Protein AF-A0A662CF73-F1 (afdb_monomer_lite)

Secondary structure (DSSP, 8-state):
-------HHHHHHHHHHHHHHTT-----B-TTS-BGGGSTTGGGSPEEEEEEETTTTEEEEEE--HHHHHHHHTTTTGGGT---

Radius of gyration: 24.14 Å; chains: 1; bounding box: 59×50×49 Å

Sequence (84 aa):
MKNFSLPLGIAILTCLLFLSTLSCQKELKAPNGLSFSYIRDYKNWPLISLNYRQDLEELHMILGNRTALENYIHGTPQNGKSRL

Structure (mmCIF, N/CA/C/O backbone):
data_AF-A0A662CF73-F1
#
_entry.id   AF-A0A662CF73-F1
#
loop_
_atom_site.group_PDB
_atom_site.id
_atom_site.type_symbol
_atom_site.label_atom_id
_atom_site.label_alt_id
_atom_site.label_comp_id
_atom_site.label_asym_id
_atom_site.label_entity_id
_atom_site.label_seq_id
_atom_site.pdbx_PDB_ins_code
_atom_site.Cartn_x
_atom_site.Cartn_y
_atom_site.Cartn_z
_atom_site.occupancy
_atom_site.B_iso_or_equiv
_atom_site.auth_seq_id
_atom_site.auth_comp_id
_atom_site.auth_asym_id
_atom_site.auth_atom_id
_atom_site.pdbx_PDB_model_num
ATOM 1 N N . MET A 1 1 ? -40.448 25.680 31.708 1.00 45.84 1 MET A N 1
ATOM 2 C CA . MET A 1 1 ? -39.126 25.236 31.212 1.00 45.84 1 MET A CA 1
ATOM 3 C C . MET A 1 1 ? -38.096 26.200 31.784 1.00 45.84 1 MET A C 1
ATOM 5 O O . MET A 1 1 ? -38.211 27.388 31.524 1.00 45.84 1 MET A O 1
ATOM 9 N N . LYS A 1 2 ? -37.218 25.752 32.693 1.00 44.97 2 LYS A N 1
ATOM 10 C CA . LYS A 1 2 ? -36.243 26.638 33.354 1.00 44.97 2 LYS A CA 1
ATOM 11 C C . LYS A 1 2 ? -35.008 26.745 32.458 1.00 44.97 2 LYS A C 1
ATOM 13 O O . LYS A 1 2 ? -34.350 25.737 32.225 1.00 44.97 2 LYS A O 1
ATOM 18 N N . ASN A 1 3 ? -34.721 27.942 31.953 1.00 58.28 3 ASN A N 1
ATOM 19 C CA . ASN A 1 3 ? -33.529 28.210 31.152 1.00 58.28 3 ASN A CA 1
ATOM 20 C C . ASN A 1 3 ? -32.313 28.156 32.084 1.00 58.28 3 ASN A C 1
ATOM 22 O O . ASN A 1 3 ? -32.119 29.036 32.921 1.00 58.28 3 ASN A O 1
ATOM 26 N N . PHE A 1 4 ? -31.545 27.074 31.995 1.00 58.69 4 PHE A N 1
ATOM 27 C CA . PHE A 1 4 ? -30.353 26.852 32.803 1.00 58.69 4 PHE A CA 1
ATOM 28 C C . PHE A 1 4 ? -29.215 27.730 32.256 1.00 58.69 4 PHE A C 1
ATOM 30 O O . PHE A 1 4 ? -28.505 27.349 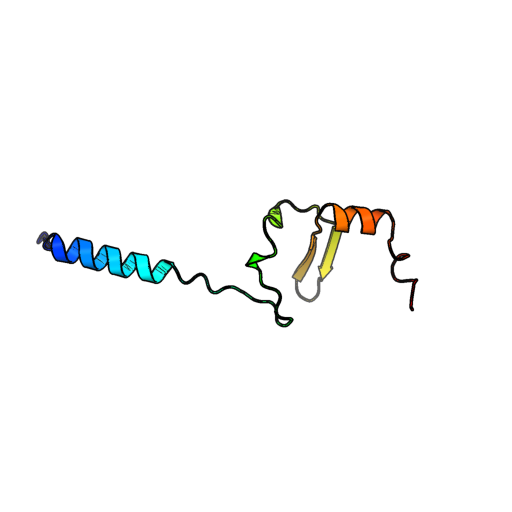31.330 1.00 58.69 4 PHE A O 1
ATOM 37 N N . SER A 1 5 ? -29.105 28.956 32.774 1.00 65.12 5 SER A N 1
ATOM 38 C CA . SER A 1 5 ? -28.074 29.924 32.390 1.00 65.12 5 SER A CA 1
ATOM 39 C C . SER A 1 5 ? -26.752 29.572 33.074 1.00 65.12 5 SER A C 1
ATOM 41 O O . SER A 1 5 ? -26.526 29.942 34.226 1.00 65.12 5 SER A O 1
ATOM 43 N N . LEU A 1 6 ? -25.881 28.842 32.378 1.00 66.06 6 LEU A N 1
ATOM 44 C CA . LEU A 1 6 ? -24.517 28.583 32.839 1.00 66.06 6 LEU A CA 1
ATOM 45 C C . LEU A 1 6 ? -23.684 29.878 32.786 1.00 66.06 6 LEU A C 1
ATOM 47 O O . LEU A 1 6 ? -23.741 30.595 31.786 1.00 66.06 6 LEU A O 1
ATOM 51 N N . PRO A 1 7 ? -22.895 30.199 33.827 1.00 80.25 7 PRO A N 1
ATOM 52 C CA . PRO A 1 7 ? -22.032 31.373 33.815 1.00 80.25 7 PRO A CA 1
ATOM 53 C C . PRO A 1 7 ? -20.945 31.229 32.741 1.00 80.25 7 PRO A C 1
ATOM 55 O O . PRO A 1 7 ? -20.356 30.159 32.570 1.00 80.25 7 PRO A O 1
ATOM 58 N N . LEU A 1 8 ? -20.659 32.331 32.040 1.00 76.06 8 LEU A N 1
ATOM 59 C CA . LEU A 1 8 ? -19.792 32.382 30.855 1.00 76.06 8 LEU A CA 1
ATOM 60 C C . LEU A 1 8 ? -18.412 31.735 31.081 1.00 76.06 8 LEU A C 1
ATOM 62 O O . LEU A 1 8 ? -17.893 31.051 30.203 1.00 76.06 8 LEU A O 1
ATOM 66 N N . GLY A 1 9 ? -17.850 31.875 32.286 1.00 77.44 9 GLY A N 1
ATOM 67 C CA . GLY A 1 9 ? -16.568 31.264 32.650 1.00 77.44 9 GLY A CA 1
ATOM 68 C C . GLY A 1 9 ? -16.586 29.730 32.652 1.00 77.44 9 GLY A C 1
ATOM 69 O O . GLY A 1 9 ? -15.622 29.108 32.215 1.00 77.44 9 GLY A O 1
ATOM 70 N N . ILE A 1 10 ? -17.696 29.109 33.067 1.00 80.81 10 ILE A N 1
ATOM 71 C CA . ILE A 1 10 ? -17.842 27.645 33.063 1.00 80.81 10 ILE A CA 1
ATOM 72 C C . ILE A 1 10 ? -18.030 27.138 31.629 1.00 80.81 10 ILE A C 1
ATOM 74 O O . ILE A 1 10 ? -17.473 26.103 31.269 1.00 80.81 10 ILE A O 1
ATOM 78 N N . ALA A 1 11 ? -18.744 27.886 30.782 1.00 81.62 11 ALA A N 1
ATOM 79 C CA . ALA A 1 11 ? -18.905 27.547 29.367 1.00 81.62 11 ALA A CA 1
ATOM 80 C C . ALA A 1 11 ? -17.564 27.572 28.606 1.00 81.62 11 ALA A C 1
ATOM 82 O O . ALA A 1 11 ? -17.272 26.665 27.830 1.00 81.62 11 ALA A O 1
ATOM 83 N N . ILE A 1 12 ? -16.710 28.564 28.873 1.00 81.19 12 ILE A N 1
ATOM 84 C CA . ILE A 1 12 ? -15.385 28.665 28.240 1.00 81.19 12 ILE A CA 1
ATOM 85 C C . ILE A 1 12 ? -14.462 27.540 28.724 1.00 81.19 12 ILE A C 1
ATOM 87 O O . ILE A 1 12 ? -13.809 26.884 27.912 1.00 81.19 12 ILE A O 1
ATOM 91 N N . LEU A 1 13 ? -14.439 27.272 30.034 1.00 82.25 13 LEU A N 1
ATOM 92 C CA . LEU A 1 13 ? -13.591 26.229 30.613 1.00 82.25 13 LEU A CA 1
ATOM 93 C C . LEU A 1 13 ? -13.991 24.828 30.130 1.00 82.25 13 LEU A C 1
ATOM 95 O O . LEU A 1 13 ? -13.130 24.028 29.772 1.00 82.25 13 LEU A O 1
ATOM 99 N N . THR A 1 14 ? -15.293 24.541 30.067 1.00 80.56 14 THR A N 1
ATOM 100 C CA . THR A 1 14 ? -15.798 23.257 29.551 1.00 80.56 14 THR A CA 1
ATOM 101 C C . THR A 1 14 ? -15.511 23.082 28.062 1.00 80.56 14 THR A C 1
ATOM 103 O O . THR A 1 14 ? -15.130 21.987 27.652 1.00 80.56 14 THR A O 1
ATOM 106 N N . CYS A 1 15 ? -15.595 24.153 27.267 1.00 78.38 15 CYS A N 1
ATOM 107 C CA . CYS A 1 15 ? -15.242 24.131 25.847 1.00 78.38 15 CYS A CA 1
ATOM 108 C C . CYS A 1 15 ? -13.744 23.847 25.621 1.00 78.38 15 CYS A C 1
ATOM 110 O O . CYS A 1 15 ? -13.390 22.985 24.814 1.00 78.38 15 CYS A O 1
ATOM 112 N N . LEU A 1 16 ? -12.858 24.501 26.384 1.00 77.12 16 LEU A N 1
ATOM 113 C CA . LEU A 1 16 ? -11.406 24.284 26.304 1.00 77.12 16 LEU A CA 1
ATOM 114 C C . LEU A 1 16 ? -11.004 22.861 26.719 1.00 77.12 16 LEU A C 1
ATOM 116 O O . LEU A 1 16 ? -10.167 22.236 26.065 1.00 77.12 16 LEU A O 1
ATOM 120 N N . LEU A 1 17 ? -11.636 22.324 27.767 1.00 74.12 17 LEU A N 1
ATOM 121 C CA . LEU A 1 17 ? -11.409 20.947 28.206 1.00 74.12 17 LEU A CA 1
ATOM 122 C C . LEU A 1 17 ? -11.876 19.936 27.148 1.00 74.12 17 LEU A C 1
ATOM 124 O O . LEU A 1 17 ? -11.128 19.012 26.830 1.00 74.12 17 LEU A O 1
ATOM 128 N N . PHE A 1 18 ? -13.042 20.143 26.527 1.00 67.31 18 PHE A N 1
ATOM 129 C C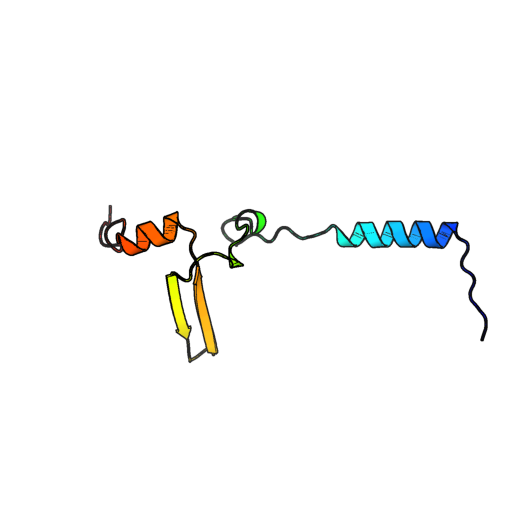A . PHE A 1 18 ? -13.520 19.280 25.440 1.00 67.31 18 PHE A CA 1
ATOM 130 C C . PHE A 1 18 ? -12.572 19.282 24.234 1.00 67.31 18 PHE A C 1
ATOM 132 O O . PHE A 1 18 ? -12.241 18.216 23.710 1.00 67.31 18 PHE A O 1
ATOM 139 N N . LEU A 1 19 ? -12.072 20.454 23.830 1.00 64.75 19 LEU A N 1
ATOM 140 C CA . LEU A 1 19 ? -11.185 20.583 22.671 1.00 64.75 19 LEU A CA 1
ATOM 141 C C . LEU A 1 19 ? -9.852 19.840 22.868 1.00 64.75 19 LEU A C 1
ATOM 143 O O . LEU A 1 19 ? -9.339 19.227 21.933 1.00 64.75 19 LEU A O 1
ATOM 147 N N . SER A 1 20 ? -9.327 19.822 24.098 1.00 61.09 20 SER A N 1
ATOM 148 C CA . SER A 1 20 ? -8.087 19.103 24.423 1.00 61.09 20 SER A 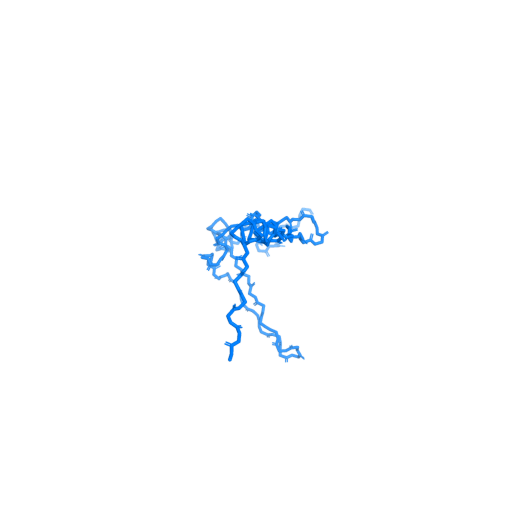CA 1
ATOM 149 C C . SER A 1 20 ? -8.205 17.577 24.287 1.00 61.09 20 SER A C 1
ATOM 151 O O . SER A 1 20 ? -7.235 16.913 23.923 1.00 61.09 20 SER A O 1
ATOM 153 N N . THR A 1 21 ? -9.403 17.013 24.486 1.00 57.78 21 THR A N 1
ATOM 154 C CA . THR A 1 21 ? -9.635 15.561 24.368 1.00 57.78 21 THR A CA 1
ATOM 155 C C . THR A 1 21 ? -9.731 15.061 22.923 1.00 57.78 21 THR A C 1
ATOM 157 O O . THR A 1 21 ? -9.491 13.881 22.673 1.00 57.78 21 THR A O 1
ATOM 160 N N . LEU A 1 22 ? -10.001 15.944 21.950 1.00 58.44 22 LEU A N 1
ATOM 161 C CA . LEU A 1 22 ? -10.059 15.585 20.525 1.00 58.44 22 LEU A CA 1
ATOM 162 C C . LEU A 1 22 ? -8.669 15.428 19.878 1.00 58.44 22 LEU A C 1
ATOM 164 O O . LEU A 1 22 ? -8.557 14.844 18.802 1.00 58.44 22 LEU A O 1
ATOM 168 N N . SER A 1 23 ? -7.603 15.920 20.519 1.00 55.44 23 SER A N 1
ATOM 169 C CA . SER A 1 23 ? -6.252 15.953 19.936 1.00 55.44 23 SER A CA 1
ATOM 170 C C . SER A 1 23 ? -5.511 14.608 19.967 1.00 55.44 23 SER A C 1
ATOM 172 O O . SER A 1 23 ? -4.415 14.506 19.413 1.00 55.44 23 SER A O 1
ATOM 174 N N . CYS A 1 24 ? -6.057 13.562 20.590 1.00 47.16 24 CYS A N 1
ATOM 175 C CA . CYS A 1 24 ? -5.405 12.253 20.619 1.00 47.16 24 CYS A CA 1
ATOM 176 C C . CYS A 1 24 ? -5.759 11.442 19.363 1.00 47.16 24 CYS A C 1
ATOM 178 O O . CYS A 1 24 ? -6.451 10.425 19.427 1.00 47.16 24 CYS A O 1
ATOM 180 N N . GLN A 1 25 ? -5.277 11.875 18.195 1.00 56.00 25 GLN A N 1
ATOM 181 C CA . GLN A 1 25 ? -5.178 10.957 17.063 1.00 56.00 25 GLN A CA 1
ATOM 182 C C . GLN A 1 25 ? -4.054 9.978 17.387 1.00 56.00 25 GLN A C 1
ATOM 184 O O . GLN A 1 25 ? -2.881 10.273 17.171 1.00 56.00 25 GLN A O 1
ATOM 189 N N . LYS A 1 26 ? -4.408 8.836 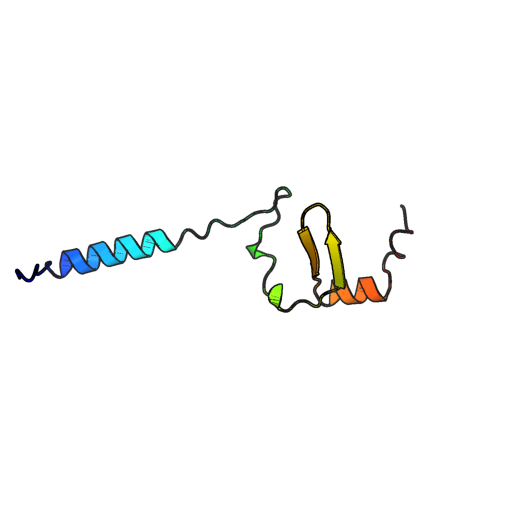17.994 1.00 55.50 26 LYS A N 1
ATOM 190 C CA . LYS A 1 26 ? -3.479 7.719 18.181 1.00 55.50 26 LYS A CA 1
ATOM 191 C C . LYS A 1 26 ? -2.817 7.454 16.840 1.00 55.50 26 LYS A C 1
ATOM 193 O O . LYS A 1 26 ? -3.487 7.097 15.873 1.00 55.50 26 LYS A O 1
ATOM 198 N N . GLU A 1 27 ? -1.512 7.672 16.799 1.00 67.62 27 GLU A N 1
ATOM 199 C CA . GLU A 1 27 ? -0.701 7.409 15.630 1.00 67.62 27 GLU A CA 1
ATOM 200 C C . GLU A 1 27 ? -0.752 5.896 15.382 1.00 67.62 27 GLU A C 1
ATOM 202 O O . GLU A 1 27 ? -0.092 5.114 16.067 1.00 67.62 27 GLU A O 1
ATOM 207 N N . LEU A 1 28 ? -1.648 5.461 14.494 1.00 67.69 28 LEU A N 1
ATOM 208 C CA . LEU A 1 28 ? -1.793 4.056 14.138 1.00 67.69 28 LEU A CA 1
ATOM 209 C C . LEU A 1 28 ? -0.462 3.606 13.537 1.00 67.69 28 LEU A C 1
ATOM 211 O O . LEU A 1 28 ? 0.046 4.226 12.601 1.00 67.69 28 LEU A O 1
ATOM 215 N N . LYS A 1 29 ? 0.112 2.538 14.089 1.00 77.06 29 LYS A N 1
ATOM 216 C CA . LYS A 1 29 ? 1.326 1.907 13.575 1.00 77.06 29 LYS A CA 1
ATOM 217 C C . LYS A 1 29 ? 0.999 0.482 13.172 1.00 77.06 29 LYS A C 1
ATOM 219 O O . LYS A 1 29 ? 0.302 -0.226 13.898 1.00 77.06 29 LYS A O 1
ATOM 224 N N . ALA A 1 30 ? 1.494 0.066 12.017 1.00 74.25 30 ALA A N 1
ATOM 225 C CA . ALA A 1 30 ? 1.483 -1.334 11.636 1.00 74.25 30 ALA A CA 1
ATOM 226 C C . ALA A 1 30 ? 2.387 -2.147 12.591 1.00 74.25 30 ALA A C 1
ATOM 228 O O . ALA A 1 30 ? 3.309 -1.580 13.188 1.00 74.25 30 ALA A O 1
ATOM 229 N N . PRO A 1 31 ? 2.179 -3.471 12.729 1.00 79.25 31 PRO A N 1
ATOM 230 C CA . PRO A 1 31 ? 2.985 -4.326 13.610 1.00 79.25 31 PRO A CA 1
ATOM 231 C C . PRO A 1 31 ? 4.500 -4.273 13.355 1.00 79.25 31 PRO A C 1
ATOM 233 O O . PRO A 1 31 ? 5.287 -4.539 14.255 1.00 79.25 31 PRO A O 1
ATOM 236 N N . ASN A 1 32 ? 4.919 -3.895 12.145 1.00 80.38 32 ASN A N 1
ATOM 237 C CA . ASN A 1 32 ? 6.322 -3.704 11.769 1.00 80.38 32 ASN A CA 1
ATOM 238 C C . ASN A 1 32 ? 6.878 -2.302 12.104 1.00 80.38 32 ASN A C 1
ATOM 240 O O . ASN A 1 32 ? 7.974 -1.960 11.669 1.00 80.38 32 ASN A O 1
ATOM 244 N N . GLY A 1 33 ? 6.129 -1.474 12.837 1.00 80.00 33 GLY A N 1
ATOM 245 C CA . GLY A 1 33 ? 6.551 -0.140 13.266 1.00 80.00 33 GLY A CA 1
ATOM 246 C C . GLY A 1 33 ? 6.312 0.980 12.249 1.00 80.00 33 GLY A C 1
ATOM 247 O O . GLY A 1 33 ? 6.587 2.138 12.567 1.00 80.00 33 GLY A O 1
ATOM 248 N N . LEU A 1 34 ? 5.769 0.685 11.060 1.00 77.38 34 LEU A N 1
ATOM 249 C CA . LEU A 1 34 ? 5.414 1.717 10.083 1.00 77.38 34 LEU A CA 1
ATOM 250 C C . LEU A 1 34 ? 4.234 2.546 10.582 1.00 77.38 34 LEU A C 1
ATOM 252 O O . LEU A 1 34 ? 3.142 2.025 10.807 1.00 77.38 34 LEU A O 1
ATOM 256 N N . SER A 1 35 ? 4.449 3.851 10.725 1.00 79.88 35 SER A N 1
ATOM 257 C CA . SER A 1 35 ? 3.376 4.780 11.055 1.00 79.88 35 SER A CA 1
ATOM 258 C C . SER A 1 35 ? 2.471 5.014 9.851 1.00 79.88 35 SER A C 1
ATOM 260 O O . SER A 1 35 ? 2.950 5.334 8.761 1.00 79.88 35 SER A O 1
ATOM 262 N N . PHE A 1 36 ? 1.155 4.921 10.050 1.00 69.50 36 PHE A N 1
ATOM 263 C CA . PHE A 1 36 ? 0.174 5.298 9.031 1.00 69.50 36 PHE A CA 1
ATOM 264 C C . PHE A 1 36 ? 0.296 6.780 8.649 1.00 69.50 36 PHE A C 1
ATOM 266 O O . PHE A 1 36 ? -0.057 7.145 7.530 1.00 69.50 36 PHE A O 1
ATOM 273 N N . SER A 1 37 ? 0.860 7.624 9.526 1.00 67.69 37 SER A N 1
ATOM 274 C CA . SER A 1 37 ? 1.136 9.037 9.231 1.00 67.69 37 SER A CA 1
ATOM 275 C C . SER A 1 37 ? 2.148 9.233 8.092 1.00 67.69 37 SER A C 1
ATOM 277 O O . SER A 1 37 ? 2.135 10.279 7.440 1.00 67.69 37 SER A O 1
ATOM 279 N N . TYR A 1 38 ? 2.986 8.231 7.795 1.00 68.50 38 TYR A N 1
ATOM 280 C CA . TYR A 1 38 ? 3.897 8.257 6.645 1.00 68.50 38 TYR A CA 1
ATOM 281 C C . TYR A 1 38 ? 3.194 7.992 5.316 1.00 68.50 38 TYR A C 1
ATOM 283 O O . TYR A 1 38 ? 3.685 8.409 4.267 1.00 68.50 38 TYR A O 1
ATOM 291 N N . ILE A 1 39 ? 2.032 7.343 5.347 1.00 71.75 39 ILE A N 1
ATOM 292 C CA . ILE A 1 39 ? 1.254 7.026 4.156 1.00 71.75 39 ILE A CA 1
ATOM 293 C C . ILE A 1 39 ? 0.269 8.175 3.897 1.00 71.75 39 ILE A C 1
ATOM 295 O O . ILE A 1 39 ? -0.945 8.043 4.045 1.00 71.75 39 ILE A O 1
ATOM 299 N N . ARG A 1 40 ? 0.801 9.348 3.544 1.00 74.44 40 ARG A N 1
ATOM 300 C CA . ARG A 1 40 ? -0.023 10.493 3.131 1.00 74.44 40 ARG A CA 1
ATOM 301 C C . ARG A 1 40 ? -0.571 10.270 1.722 1.00 74.44 40 ARG A C 1
ATOM 303 O O . ARG A 1 40 ? 0.096 9.683 0.873 1.00 74.44 40 ARG A O 1
ATOM 310 N N . ASP A 1 41 ? -1.801 10.724 1.498 1.00 80.56 41 ASP A N 1
ATOM 311 C CA . ASP A 1 41 ? -2.455 10.764 0.184 1.00 80.56 41 ASP A CA 1
ATOM 312 C C . ASP A 1 41 ? -2.624 9.415 -0.540 1.00 80.56 41 ASP A C 1
ATOM 314 O O . ASP A 1 41 ? -2.887 9.397 -1.742 1.00 80.56 41 ASP A O 1
ATOM 318 N N . TYR A 1 42 ? -2.557 8.279 0.171 1.00 81.62 42 TYR A N 1
ATOM 319 C CA . TYR A 1 42 ? -2.732 6.947 -0.439 1.00 81.62 42 TYR A CA 1
ATOM 320 C C . TYR A 1 42 ? -4.064 6.778 -1.167 1.00 81.62 42 TYR A C 1
ATOM 322 O O . TYR A 1 42 ? -4.170 5.982 -2.090 1.00 81.62 42 TYR A O 1
ATOM 330 N N . LYS A 1 43 ? -5.086 7.544 -0.773 1.00 82.38 43 LYS A N 1
ATOM 331 C CA . LYS A 1 43 ? -6.403 7.548 -1.422 1.00 82.38 43 LYS A CA 1
ATOM 332 C C . LYS A 1 43 ? -6.333 7.969 -2.894 1.00 82.38 43 LYS A C 1
ATOM 334 O O . LYS A 1 43 ? -7.218 7.614 -3.659 1.00 82.38 43 LYS A O 1
ATOM 339 N N . ASN A 1 44 ? -5.288 8.706 -3.272 1.00 88.69 44 ASN A N 1
ATOM 340 C CA . ASN A 1 44 ? -5.038 9.160 -4.639 1.00 88.69 44 ASN A CA 1
ATOM 341 C C . ASN A 1 44 ? -4.022 8.271 -5.373 1.00 88.69 44 ASN A C 1
ATOM 343 O O . ASN A 1 44 ? -3.667 8.560 -6.516 1.00 88.69 44 ASN A O 1
ATOM 347 N N . TRP A 1 45 ? -3.490 7.234 -4.721 1.00 91.06 45 TRP A N 1
ATOM 348 C CA . TRP A 1 45 ? -2.537 6.332 -5.355 1.00 91.06 45 TRP A CA 1
ATOM 349 C C . TRP A 1 45 ? -3.263 5.417 -6.349 1.00 91.06 45 TRP A C 1
ATOM 351 O O . TRP A 1 45 ? -4.345 4.918 -6.038 1.00 91.06 45 TRP A O 1
ATOM 361 N N . PRO A 1 46 ? -2.677 5.168 -7.531 1.00 92.19 46 PRO A N 1
ATOM 362 C CA . PRO A 1 46 ? -3.200 4.192 -8.474 1.00 92.19 46 PRO A CA 1
ATOM 363 C C . PRO A 1 46 ? -3.403 2.802 -7.859 1.00 92.19 46 PRO A C 1
ATOM 365 O O . PRO A 1 46 ? -2.584 2.321 -7.069 1.00 92.19 46 PRO A O 1
ATOM 368 N N . LEU A 1 47 ? -4.478 2.135 -8.284 1.00 91.88 47 LEU A N 1
ATOM 369 C CA . LEU A 1 47 ? -4.698 0.715 -8.034 1.00 91.88 47 LEU A CA 1
ATOM 370 C C . LEU A 1 47 ? -3.731 -0.104 -8.896 1.00 91.88 47 LEU A C 1
ATOM 372 O O . LEU A 1 47 ? -3.755 0.002 -10.120 1.00 91.88 47 LEU A O 1
ATOM 376 N N . ILE A 1 48 ? -2.891 -0.915 -8.253 1.00 91.00 48 ILE A N 1
ATOM 377 C CA . ILE A 1 48 ? -1.929 -1.805 -8.919 1.00 91.00 48 ILE A CA 1
ATOM 378 C C . ILE A 1 48 ? -2.531 -3.194 -9.118 1.00 91.00 48 ILE A C 1
ATOM 380 O O . ILE A 1 48 ? -2.386 -3.787 -10.182 1.00 91.00 48 ILE A O 1
ATOM 384 N N . SER A 1 49 ? -3.183 -3.734 -8.088 1.00 89.25 49 SER A N 1
ATOM 385 C CA . SER A 1 49 ? -3.745 -5.084 -8.123 1.00 89.25 49 SER A CA 1
ATOM 386 C C . SER A 1 49 ? -4.957 -5.196 -7.208 1.00 89.25 49 SER A C 1
ATOM 388 O O . SER A 1 49 ? -5.062 -4.482 -6.207 1.00 89.25 49 SER A O 1
ATOM 390 N N . LEU A 1 50 ? -5.866 -6.100 -7.561 1.00 93.81 50 LEU A N 1
ATOM 391 C CA . LEU A 1 50 ? -7.106 -6.359 -6.848 1.00 93.81 50 LEU A CA 1
ATOM 392 C C . LEU A 1 50 ? -7.340 -7.866 -6.784 1.00 93.81 50 LEU A C 1
ATOM 394 O O . LEU A 1 50 ? -7.188 -8.572 -7.779 1.00 93.81 50 LEU A O 1
ATOM 398 N N . ASN A 1 51 ? -7.716 -8.345 -5.606 1.00 94.31 51 ASN A N 1
ATOM 399 C CA . ASN A 1 51 ? -8.076 -9.733 -5.369 1.00 94.31 51 ASN A CA 1
ATOM 400 C C . ASN A 1 51 ? -9.351 -9.775 -4.530 1.00 94.31 51 ASN A C 1
ATOM 402 O O . ASN A 1 51 ? -9.443 -9.084 -3.518 1.00 94.31 51 ASN A O 1
ATOM 406 N N . TYR A 1 52 ? -10.319 -10.590 -4.935 1.00 95.94 52 TYR A N 1
ATOM 407 C CA . TYR A 1 52 ? -11.529 -10.817 -4.154 1.00 95.94 52 TYR A CA 1
ATOM 408 C C . TYR A 1 52 ? -11.520 -12.237 -3.597 1.00 95.94 52 TYR A C 1
ATOM 410 O O . TYR A 1 52 ? -11.461 -13.212 -4.348 1.00 95.94 52 TYR A O 1
ATOM 418 N N . ARG A 1 53 ? -11.554 -12.340 -2.271 1.00 94.75 53 ARG A N 1
ATOM 419 C CA . ARG A 1 53 ? -11.497 -13.593 -1.529 1.00 94.75 53 ARG A CA 1
ATOM 420 C C . ARG A 1 53 ? -12.919 -13.985 -1.115 1.00 94.75 53 ARG A C 1
ATOM 422 O O . ARG A 1 53 ? -13.487 -13.396 -0.202 1.00 94.75 53 ARG A O 1
ATOM 429 N N . GLN A 1 54 ? -13.510 -14.944 -1.828 1.00 95.50 54 GLN A N 1
ATOM 430 C CA . GLN A 1 54 ? -14.934 -15.293 -1.692 1.00 95.50 54 GLN A CA 1
ATOM 431 C C . GLN A 1 54 ? -15.290 -15.973 -0.362 1.00 95.50 54 GLN A C 1
ATOM 433 O O . GLN A 1 54 ? -16.390 -15.785 0.133 1.00 95.50 54 GLN A O 1
ATOM 438 N N . ASP A 1 55 ? -14.377 -16.754 0.215 1.00 96.00 55 ASP A N 1
ATOM 439 C CA . ASP A 1 55 ? -14.588 -17.497 1.467 1.00 96.00 55 ASP A CA 1
ATOM 440 C C . ASP A 1 55 ? -14.755 -16.587 2.693 1.00 96.00 55 ASP A C 1
ATOM 442 O O . ASP A 1 55 ? -15.454 -16.956 3.633 1.00 96.00 55 ASP A O 1
ATOM 446 N N . LEU A 1 56 ? -14.117 -15.415 2.678 1.00 95.94 56 LEU A N 1
ATOM 447 C CA . LEU A 1 56 ? -14.194 -14.407 3.742 1.00 95.94 56 LEU A CA 1
ATOM 448 C C . LEU A 1 56 ? -14.936 -13.133 3.310 1.00 95.94 56 LEU A C 1
ATOM 450 O O . LEU A 1 56 ? -15.024 -12.188 4.086 1.00 95.94 56 LEU A O 1
ATOM 454 N N . GLU A 1 57 ? -15.445 -13.098 2.075 1.00 95.56 57 GLU A N 1
ATOM 455 C CA . GLU A 1 57 ? -16.063 -11.918 1.456 1.00 95.56 57 GLU A CA 1
ATOM 456 C C . GLU A 1 57 ? -15.161 -10.663 1.482 1.00 95.56 57 GLU A C 1
ATOM 458 O O . GLU A 1 57 ? -15.626 -9.529 1.597 1.00 95.56 57 GLU A O 1
ATOM 463 N N . GLU A 1 58 ? -13.846 -10.847 1.337 1.00 95.81 58 GLU A N 1
ATOM 464 C CA . GLU A 1 58 ? -12.864 -9.768 1.466 1.00 95.81 58 GLU A CA 1
ATOM 465 C C . GLU A 1 58 ? -12.388 -9.245 0.108 1.00 95.81 58 GLU A C 1
ATOM 467 O O . GLU A 1 58 ? -11.949 -10.001 -0.761 1.00 95.81 58 GLU A O 1
ATOM 472 N N . LEU A 1 59 ? -12.382 -7.920 -0.051 1.00 94.44 59 LEU A N 1
ATOM 473 C CA . LEU A 1 59 ? -11.723 -7.250 -1.169 1.00 94.44 59 LEU A CA 1
ATOM 474 C C . LEU A 1 59 ? -10.336 -6.766 -0.745 1.00 94.44 59 LEU A C 1
ATOM 476 O O . LEU A 1 59 ? -10.202 -5.876 0.095 1.00 94.44 59 LEU A O 1
ATOM 480 N N . HIS A 1 60 ? -9.294 -7.326 -1.350 1.00 93.56 60 HIS A N 1
ATOM 481 C CA . HIS A 1 60 ? -7.910 -6.915 -1.138 1.00 93.56 60 HIS A CA 1
ATOM 482 C C . HIS A 1 60 ? -7.468 -6.028 -2.296 1.00 93.56 60 HIS A C 1
ATOM 484 O O . HIS A 1 60 ? -7.595 -6.396 -3.464 1.00 93.56 60 HIS A O 1
ATOM 490 N N . MET A 1 61 ? -6.929 -4.857 -1.972 1.00 91.88 61 MET A N 1
ATOM 491 C CA . MET A 1 61 ? -6.438 -3.894 -2.953 1.00 91.88 61 MET A CA 1
ATOM 492 C C . MET A 1 61 ? -4.995 -3.531 -2.634 1.00 91.88 61 MET A C 1
ATOM 494 O O . MET A 1 61 ? -4.665 -3.202 -1.495 1.00 91.88 61 MET A O 1
ATOM 498 N N . ILE A 1 62 ? -4.147 -3.557 -3.657 1.00 89.75 62 ILE A N 1
ATOM 499 C CA . ILE A 1 62 ? -2.781 -3.048 -3.586 1.00 89.75 62 ILE A CA 1
ATOM 500 C C . ILE A 1 62 ? -2.766 -1.704 -4.303 1.00 89.75 62 ILE A C 1
ATOM 502 O O . ILE A 1 62 ? -2.943 -1.635 -5.519 1.00 89.75 62 ILE A O 1
ATOM 506 N N . LEU A 1 63 ? -2.555 -0.641 -3.535 1.00 91.12 63 LEU A N 1
ATOM 507 C CA . LEU A 1 63 ? -2.332 0.710 -4.041 1.00 91.12 63 LEU A CA 1
ATOM 508 C C . LEU A 1 63 ? -0.831 0.993 -4.054 1.00 91.12 63 LEU A C 1
ATOM 510 O O . LEU A 1 63 ? -0.109 0.547 -3.161 1.00 91.12 63 LEU A O 1
ATOM 514 N N . GLY A 1 64 ? -0.359 1.775 -5.019 1.00 89.62 64 GLY A N 1
ATOM 515 C CA . GLY A 1 64 ? 1.039 2.196 -5.035 1.00 89.62 64 GLY A CA 1
ATOM 516 C C . GLY A 1 64 ? 1.224 3.584 -5.609 1.00 89.62 64 GLY A C 1
ATOM 517 O O . GLY A 1 64 ? 0.530 3.993 -6.533 1.00 89.62 64 GLY A O 1
ATOM 518 N N . ASN A 1 65 ? 2.181 4.320 -5.050 1.00 89.94 65 ASN A N 1
ATOM 519 C CA . ASN A 1 65 ? 2.607 5.597 -5.604 1.00 89.94 65 ASN A CA 1
ATOM 520 C C . ASN A 1 65 ? 3.214 5.417 -7.012 1.00 89.94 65 ASN A C 1
ATOM 522 O O . ASN A 1 65 ? 3.418 4.297 -7.485 1.00 89.94 65 ASN A O 1
ATOM 526 N N . ARG A 1 66 ? 3.545 6.529 -7.679 1.00 89.81 66 ARG A N 1
ATOM 527 C CA . ARG A 1 66 ? 4.124 6.510 -9.033 1.00 89.81 66 ARG A CA 1
ATOM 528 C C . ARG A 1 66 ? 5.336 5.576 -9.145 1.00 89.81 66 ARG A C 1
ATOM 530 O O . ARG A 1 66 ? 5.375 4.759 -10.053 1.00 89.81 66 ARG A O 1
ATOM 537 N N . THR A 1 67 ? 6.271 5.646 -8.199 1.00 88.62 67 THR A N 1
ATOM 538 C CA . THR A 1 67 ? 7.474 4.799 -8.193 1.00 88.62 67 THR A CA 1
ATOM 539 C C . THR A 1 67 ? 7.134 3.311 -8.096 1.00 88.62 67 THR A C 1
ATOM 541 O O . THR A 1 67 ? 7.738 2.495 -8.789 1.00 88.62 67 THR A O 1
ATOM 544 N N . ALA A 1 68 ? 6.170 2.933 -7.254 1.00 87.25 68 ALA A N 1
ATOM 545 C CA . ALA A 1 68 ? 5.726 1.547 -7.134 1.00 87.25 68 ALA A CA 1
ATOM 546 C C . ALA A 1 68 ? 5.034 1.059 -8.416 1.00 87.25 68 ALA A C 1
ATOM 548 O O . ALA A 1 68 ? 5.340 -0.033 -8.892 1.00 87.25 68 ALA A O 1
ATOM 549 N N . LEU A 1 69 ? 4.156 1.880 -9.002 1.00 88.62 69 LEU A N 1
ATOM 550 C CA . LEU A 1 69 ? 3.470 1.565 -10.257 1.00 88.62 69 LEU A CA 1
ATOM 551 C C . LEU A 1 69 ? 4.462 1.380 -11.412 1.00 88.62 69 LEU A C 1
ATOM 553 O O . LEU A 1 69 ? 4.373 0.403 -12.149 1.00 88.62 69 LEU A O 1
ATOM 557 N N . GLU A 1 70 ? 5.428 2.288 -11.553 1.00 90.38 70 GLU A N 1
ATOM 558 C CA . GLU A 1 70 ? 6.464 2.197 -12.583 1.00 90.38 70 GLU A CA 1
ATOM 559 C C . GLU A 1 70 ? 7.285 0.917 -12.419 1.00 90.38 70 GLU A C 1
ATOM 561 O O . GLU A 1 70 ? 7.459 0.181 -13.386 1.00 90.38 70 GLU A O 1
ATOM 566 N N . ASN A 1 71 ? 7.738 0.593 -11.207 1.00 87.44 71 ASN A N 1
ATOM 567 C CA . ASN A 1 71 ? 8.473 -0.652 -10.976 1.00 87.44 71 ASN A CA 1
ATOM 568 C C . ASN A 1 71 ? 7.626 -1.894 -11.258 1.00 87.44 71 ASN A C 1
ATOM 570 O O . ASN A 1 71 ? 8.152 -2.862 -11.801 1.00 87.44 71 ASN A O 1
ATOM 574 N N . TYR A 1 72 ? 6.329 -1.864 -10.940 1.00 84.94 72 TYR A N 1
ATOM 575 C CA . TYR A 1 72 ? 5.414 -2.951 -11.276 1.00 84.94 72 TYR A CA 1
ATOM 576 C C . TYR A 1 72 ? 5.300 -3.147 -12.795 1.00 84.94 72 TYR A C 1
ATOM 578 O O . TYR A 1 72 ? 5.455 -4.266 -13.275 1.00 84.94 72 TYR A O 1
ATOM 586 N N . ILE A 1 73 ? 5.119 -2.062 -13.560 1.00 85.19 73 ILE A N 1
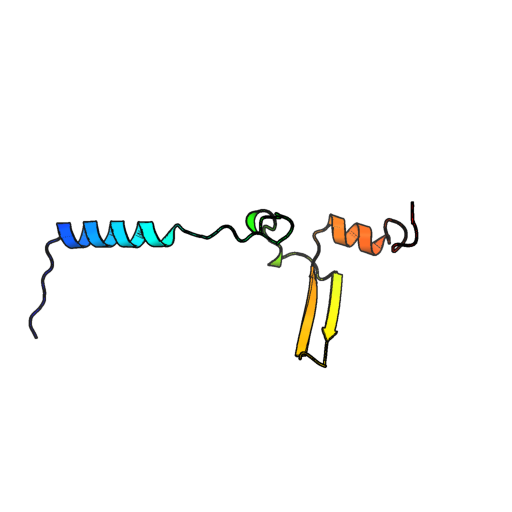ATOM 587 C CA . ILE A 1 73 ? 5.039 -2.096 -15.033 1.00 85.19 73 ILE A CA 1
ATOM 588 C C . ILE A 1 73 ? 6.335 -2.634 -15.651 1.00 85.19 73 ILE A C 1
ATOM 590 O O . ILE A 1 73 ? 6.291 -3.471 -16.550 1.00 85.19 73 ILE A O 1
ATOM 594 N N . HIS A 1 74 ? 7.490 -2.182 -15.159 1.00 87.81 74 HIS A N 1
ATOM 595 C CA . HIS A 1 74 ? 8.796 -2.655 -15.629 1.00 87.81 74 HIS A CA 1
ATOM 596 C C . HIS A 1 74 ? 9.156 -4.047 -15.088 1.00 87.81 74 HIS A C 1
ATOM 598 O O . HIS A 1 74 ? 10.173 -4.621 -15.477 1.00 87.81 74 HIS A O 1
ATOM 604 N N . GLY A 1 75 ? 8.331 -4.592 -14.189 1.00 81.94 75 GLY A N 1
ATOM 605 C CA . GLY A 1 75 ? 8.555 -5.864 -13.531 1.00 81.94 75 GLY A CA 1
ATOM 606 C C . GLY A 1 75 ? 9.846 -5.885 -12.724 1.00 81.94 75 GLY A C 1
ATOM 607 O O . GLY A 1 75 ? 10.521 -6.900 -12.756 1.00 81.94 75 GLY A O 1
ATOM 608 N N . THR A 1 76 ? 10.229 -4.807 -12.035 1.00 78.44 76 THR A N 1
ATOM 609 C CA . THR A 1 76 ? 11.487 -4.701 -11.272 1.00 78.44 76 THR A CA 1
ATOM 610 C C . THR A 1 76 ? 11.308 -5.130 -9.808 1.00 78.44 76 THR A C 1
ATOM 612 O O . THR A 1 76 ? 10.382 -4.653 -9.154 1.00 78.44 76 THR A O 1
ATOM 615 N N . PRO A 1 77 ? 12.212 -5.954 -9.238 1.00 63.12 77 PRO A N 1
ATOM 616 C CA . PRO A 1 77 ? 13.313 -6.660 -9.889 1.00 63.12 77 PRO A CA 1
ATOM 617 C C . PRO A 1 77 ? 12.844 -8.023 -10.432 1.00 63.12 77 PRO A C 1
ATOM 619 O O . PRO A 1 77 ? 12.678 -9.003 -9.707 1.00 63.12 77 PRO A O 1
ATOM 622 N N . GLN A 1 78 ? 12.637 -8.080 -11.743 1.00 71.69 78 GLN A N 1
ATOM 623 C CA . GLN A 1 78 ? 12.297 -9.263 -12.542 1.00 71.69 78 GLN A CA 1
ATOM 624 C C . GLN A 1 78 ? 11.064 -10.072 -12.076 1.00 71.69 78 GLN A C 1
ATOM 626 O O . GLN A 1 78 ? 11.106 -11.301 -12.083 1.00 71.69 78 GLN A O 1
ATOM 631 N N . ASN A 1 79 ? 9.962 -9.433 -11.665 1.00 69.12 79 ASN A N 1
ATOM 632 C CA . ASN A 1 79 ? 8.741 -10.105 -11.173 1.00 69.12 79 ASN A CA 1
ATOM 633 C C . ASN A 1 79 ? 9.013 -11.127 -10.050 1.00 69.12 79 ASN A C 1
ATOM 635 O O . ASN A 1 79 ? 8.421 -12.205 -10.019 1.00 69.12 79 ASN A O 1
ATOM 639 N N . GLY A 1 80 ? 9.965 -10.832 -9.159 1.00 61.19 80 GLY A N 1
ATOM 640 C CA . GLY A 1 80 ? 10.338 -11.747 -8.076 1.00 61.19 80 GLY A CA 1
ATOM 641 C C . GLY A 1 80 ? 11.184 -12.950 -8.516 1.00 61.19 80 GLY A C 1
ATOM 642 O O . GLY A 1 80 ? 11.419 -13.846 -7.709 1.00 61.19 80 GLY A O 1
ATOM 643 N N . LYS A 1 81 ? 11.669 -12.985 -9.767 1.00 63.25 81 LYS A N 1
ATOM 644 C CA . LYS A 1 81 ? 12.592 -14.028 -10.257 1.00 63.25 81 LYS A CA 1
ATOM 645 C C . LYS 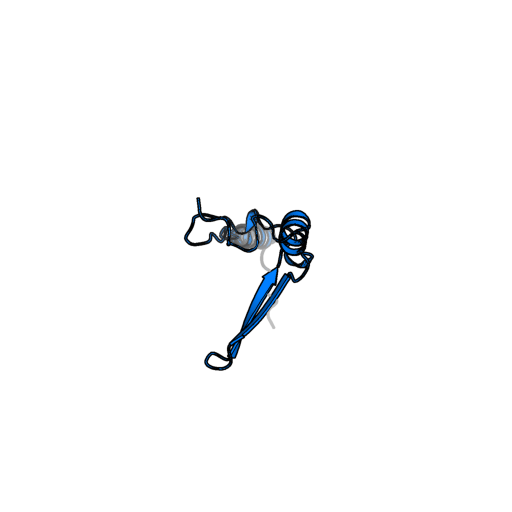A 1 81 ? 14.045 -13.791 -9.849 1.00 63.25 81 LYS A C 1
ATOM 647 O O . LYS A 1 81 ? 14.834 -14.731 -9.852 1.00 63.25 81 LYS A O 1
ATOM 652 N N . SER A 1 82 ? 14.397 -12.564 -9.472 1.00 58.75 82 SER A N 1
ATOM 653 C CA . SER A 1 82 ? 15.725 -12.244 -8.951 1.00 58.75 82 SER A CA 1
ATOM 654 C C . SER A 1 82 ? 15.812 -12.643 -7.476 1.00 58.75 82 SER A C 1
ATOM 656 O O . SER A 1 82 ? 15.635 -11.812 -6.588 1.00 58.75 82 SER A O 1
ATOM 658 N N . ARG A 1 83 ? 16.058 -13.928 -7.211 1.00 53.38 83 ARG A N 1
ATOM 659 C CA . ARG A 1 83 ? 16.490 -14.402 -5.893 1.00 53.38 83 ARG A CA 1
ATOM 660 C C . ARG A 1 83 ? 18.005 -14.182 -5.801 1.00 53.38 83 ARG A C 1
ATOM 662 O O . ARG A 1 83 ? 18.740 -14.841 -6.531 1.00 53.38 83 ARG A O 1
ATOM 669 N N . LEU A 1 84 ? 18.432 -13.220 -4.977 1.00 49.75 84 LEU A N 1
ATOM 670 C CA . LEU A 1 84 ? 19.808 -13.152 -4.468 1.00 49.75 84 LEU A CA 1
ATOM 671 C C . LEU A 1 84 ? 20.063 -14.326 -3.518 1.00 49.75 84 LEU A C 1
ATOM 673 O O . LEU A 1 84 ? 19.101 -14.711 -2.811 1.00 49.75 84 LEU A O 1
#

pLDDT: mean 77.32, std 13.86, range [44.97, 96.0]

Foldseek 3Di:
DDDPDDPPVVVVVVVVVVVVVVPPPPQDADPVRRTVVVVPPQVVFDWQDWDQDPVVRDIDTDGDHPVVNVCVVVCPPVVPPPDD